Protein AF-A0A7W1HD66-F1 (afdb_monomer_lite)

Radius of gyration: 25.92 Å; chains: 1; bounding box: 81×47×29 Å

Secondary structure (DSSP, 8-state):
--SHHHHHHHHHHHHHHHTT--PPPPPPPPPPPEEEEEPTTSS-EEEEEEEETTEEE----TTS-HHHHHHHHHHH--TT-EEEEEETTEEEEEEE-----TT--

Structure (mmCIF, N/CA/C/O backbone):
data_AF-A0A7W1HD66-F1
#
_entry.id   AF-A0A7W1HD66-F1
#
loop_
_atom_site.group_PDB
_atom_site.id
_atom_site.type_symbol
_atom_site.label_atom_id
_atom_site.label_alt_id
_atom_site.label_comp_id
_atom_site.label_asym_id
_atom_site.label_entity_id
_atom_site.label_seq_id
_atom_site.pdbx_PDB_ins_code
_atom_site.Cartn_x
_atom_site.Cartn_y
_atom_site.Cartn_z
_atom_site.occupancy
_atom_site.B_iso_or_equiv
_atom_site.auth_seq_id
_atom_site.auth_comp_id
_atom_site.auth_asym_id
_atom_site.auth_atom_id
_atom_site.pdbx_PDB_model_num
ATOM 1 N N . MET A 1 1 ? -68.185 27.538 -11.178 1.00 50.75 1 MET A N 1
ATOM 2 C CA . MET A 1 1 ? -66.844 27.812 -11.751 1.00 50.75 1 MET A CA 1
ATOM 3 C C . MET A 1 1 ? -65.712 27.610 -10.722 1.00 50.75 1 MET A C 1
ATOM 5 O O . MET A 1 1 ? -64.876 28.482 -10.562 1.00 50.75 1 MET A O 1
ATOM 9 N N . LYS A 1 2 ? -65.661 26.474 -10.000 1.00 51.34 2 LYS A N 1
ATOM 10 C CA . LYS A 1 2 ? -64.649 26.215 -8.938 1.00 51.34 2 LYS A CA 1
ATOM 11 C C . LYS A 1 2 ? -63.848 24.911 -9.116 1.00 51.34 2 LYS A C 1
ATOM 13 O O . LYS A 1 2 ? -62.973 24.626 -8.313 1.00 51.34 2 LYS A O 1
ATOM 18 N N . LYS A 1 3 ? -64.137 24.115 -10.156 1.00 49.38 3 LYS A N 1
ATOM 19 C CA . LYS A 1 3 ? -63.538 22.778 -10.359 1.00 49.38 3 LYS A CA 1
ATOM 20 C C . LYS A 1 3 ? -62.301 22.768 -11.271 1.00 49.38 3 LYS A C 1
ATOM 22 O O . LYS A 1 3 ? -61.577 21.786 -11.277 1.00 49.38 3 LYS A O 1
ATOM 27 N N . ILE A 1 4 ? -62.045 23.851 -12.010 1.00 54.88 4 ILE A N 1
ATOM 28 C CA . ILE A 1 4 ? -60.972 23.91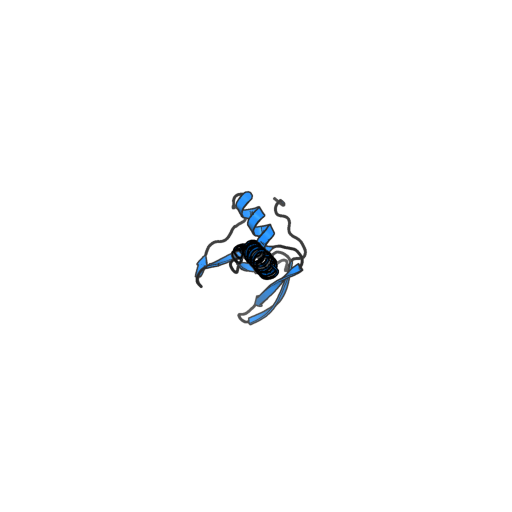2 -13.022 1.00 54.88 4 ILE A CA 1
ATOM 29 C C . ILE A 1 4 ? -59.612 24.258 -12.385 1.00 54.88 4 ILE A C 1
ATOM 31 O O . ILE A 1 4 ? -58.575 23.785 -12.838 1.00 54.88 4 ILE A O 1
ATOM 35 N N . THR A 1 5 ? -59.598 25.005 -11.277 1.00 53.81 5 THR A N 1
ATOM 36 C CA . THR A 1 5 ? -58.359 25.488 -10.641 1.00 53.81 5 THR A CA 1
ATOM 37 C C . THR A 1 5 ? -57.576 24.391 -9.910 1.00 53.81 5 THR A C 1
ATOM 39 O O . THR A 1 5 ? -56.353 24.455 -9.834 1.00 53.81 5 THR A O 1
ATOM 42 N N . VAL A 1 6 ? -58.256 23.352 -9.410 1.00 58.00 6 VAL A N 1
ATOM 43 C CA . VAL A 1 6 ? -57.615 22.248 -8.668 1.00 58.00 6 VAL A CA 1
ATOM 44 C C . VAL A 1 6 ? -56.854 21.304 -9.609 1.00 58.00 6 VAL A C 1
ATOM 46 O O . VAL A 1 6 ? -55.766 20.845 -9.270 1.00 58.00 6 VAL A O 1
ATOM 49 N N . SER A 1 7 ? -57.368 21.066 -10.821 1.00 55.22 7 SER A N 1
ATOM 50 C CA . SER A 1 7 ? -56.732 20.170 -11.799 1.00 55.22 7 SER A CA 1
ATOM 51 C C . SER A 1 7 ? -55.423 20.720 -12.372 1.00 55.22 7 SER A C 1
ATOM 53 O O . SER A 1 7 ? -54.508 19.946 -12.637 1.00 55.22 7 SER A O 1
ATOM 55 N N . VAL A 1 8 ? -55.296 22.044 -12.519 1.00 60.62 8 VAL A N 1
ATOM 56 C CA . VAL A 1 8 ? -54.060 22.674 -13.023 1.00 60.62 8 VAL A CA 1
ATOM 57 C C . VAL A 1 8 ? -52.944 22.623 -11.974 1.00 60.62 8 VAL A C 1
ATOM 59 O O . VAL A 1 8 ? -51.793 22.350 -12.311 1.00 60.62 8 VAL A O 1
ATOM 62 N N . LEU A 1 9 ? -53.285 22.796 -10.691 1.00 58.56 9 LEU A N 1
ATOM 63 C CA . LEU A 1 9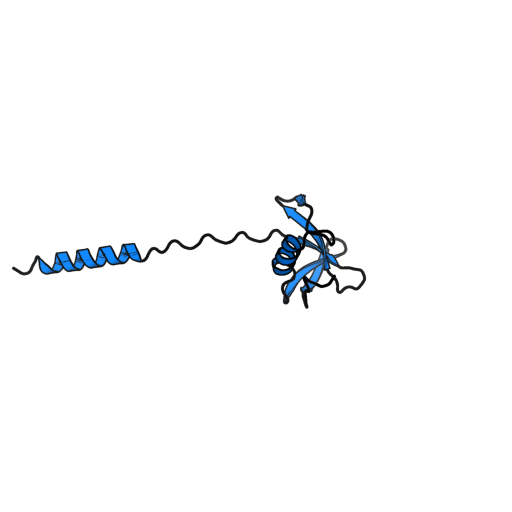 ? -52.320 22.707 -9.592 1.00 58.56 9 LEU A CA 1
ATOM 64 C C . LEU A 1 9 ? -51.780 21.277 -9.417 1.00 58.56 9 LEU A C 1
ATOM 66 O O . LEU A 1 9 ? -50.592 21.081 -9.163 1.00 58.56 9 LEU A O 1
ATOM 70 N N . PHE A 1 10 ? -52.643 20.275 -9.607 1.00 58.94 10 PHE A N 1
ATOM 71 C CA . PHE A 1 10 ? -52.260 18.866 -9.525 1.00 58.94 10 PHE A CA 1
ATOM 72 C C . PHE A 1 10 ? -51.339 18.452 -10.682 1.00 58.94 10 PHE A C 1
ATOM 74 O O . PHE A 1 10 ? -50.373 17.721 -10.478 1.00 58.94 10 PHE A O 1
ATOM 81 N N . LEU A 1 11 ? -51.584 18.975 -11.889 1.00 59.28 11 LEU A N 1
ATOM 82 C CA . LEU A 1 11 ? -50.747 18.689 -13.054 1.00 59.28 11 LEU A CA 1
ATOM 83 C C . LEU A 1 11 ? -49.345 19.308 -12.922 1.00 59.28 11 LEU A C 1
ATOM 85 O O . LEU A 1 11 ? -48.363 18.650 -13.252 1.00 59.28 11 LEU A O 1
ATOM 89 N N . MET A 1 12 ? -49.225 20.521 -12.368 1.00 59.38 12 MET A N 1
ATOM 90 C CA . MET A 1 12 ? -47.919 21.142 -12.098 1.00 59.38 12 MET A CA 1
ATOM 91 C C . MET A 1 12 ? -47.100 20.393 -11.034 1.00 59.38 12 MET A C 1
ATOM 93 O O . MET A 1 12 ? -45.879 20.300 -11.158 1.00 59.38 12 MET A O 1
ATOM 97 N N . ALA A 1 13 ? -47.747 19.812 -10.019 1.00 59.41 13 ALA A N 1
ATOM 98 C CA . ALA A 1 13 ? -47.057 19.023 -8.998 1.00 59.41 13 ALA A CA 1
ATOM 99 C C . ALA A 1 13 ? -46.438 17.726 -9.560 1.00 59.41 13 ALA A C 1
ATOM 101 O O . ALA A 1 13 ? -45.372 17.310 -9.102 1.00 59.41 13 ALA A O 1
ATOM 102 N N . LEU A 1 14 ? -47.051 17.115 -10.583 1.00 58.88 14 LEU A N 1
ATOM 103 C CA . LEU A 1 14 ? -46.528 15.897 -11.214 1.00 58.88 14 LEU A CA 1
ATOM 104 C C . LEU A 1 14 ? -45.278 16.143 -12.076 1.00 58.88 14 LEU A C 1
ATOM 106 O O . LEU A 1 14 ? -44.400 15.283 -12.121 1.00 58.88 14 LEU A O 1
ATOM 110 N N . VAL A 1 15 ? -45.153 17.306 -12.724 1.00 59.28 15 VAL A N 1
ATOM 111 C CA . VAL A 1 15 ? -43.975 17.616 -13.563 1.00 59.28 15 VAL A CA 1
ATOM 112 C C . VAL A 1 15 ? -42.713 17.794 -12.706 1.00 59.28 15 VAL A C 1
ATOM 114 O O . VAL A 1 15 ? -41.624 17.373 -13.098 1.00 59.28 15 VAL A O 1
ATOM 117 N N . SER A 1 16 ? -42.860 18.327 -11.490 1.00 58.09 16 SER A N 1
ATOM 118 C CA . SER A 1 16 ? -41.757 18.543 -10.542 1.00 58.09 16 SER A CA 1
ATOM 119 C C . SER A 1 16 ? -41.133 17.244 -10.010 1.00 58.09 16 SER A C 1
ATOM 121 O O . SER A 1 16 ? -39.950 17.221 -9.673 1.00 58.09 16 SER A O 1
ATOM 123 N N . LEU A 1 17 ? -41.895 16.145 -9.969 1.00 56.84 17 LEU A N 1
ATOM 124 C CA . LEU A 1 17 ? -41.415 14.833 -9.509 1.00 56.84 17 LEU A CA 1
ATOM 125 C C . LEU A 1 17 ? -40.479 14.151 -10.523 1.00 56.84 17 LEU A C 1
ATOM 127 O O . LEU A 1 17 ? -39.601 13.384 -10.129 1.00 56.84 17 LEU A O 1
ATOM 131 N N . ILE A 1 18 ? -40.612 14.461 -11.816 1.00 58.66 18 ILE A N 1
ATOM 132 C CA . ILE A 1 18 ? -39.801 13.858 -12.889 1.00 58.66 18 ILE A CA 1
ATOM 133 C C . ILE A 1 18 ? -38.394 14.480 -12.930 1.00 58.66 18 ILE A C 1
ATOM 135 O O . ILE A 1 18 ? -37.408 13.785 -13.174 1.00 58.66 18 ILE A O 1
ATOM 139 N N . ALA A 1 19 ? -38.266 15.771 -12.605 1.00 60.47 19 ALA A N 1
ATOM 140 C CA . ALA A 1 19 ? -36.983 16.482 -12.596 1.00 60.47 19 ALA A CA 1
ATOM 141 C C . ALA A 1 19 ? -36.039 16.074 -11.439 1.00 60.47 19 ALA A C 1
ATOM 143 O O . ALA A 1 19 ? -34.853 16.408 -11.462 1.00 60.47 19 ALA A O 1
ATOM 144 N N . ALA A 1 20 ? -36.532 15.338 -10.435 1.00 61.47 20 ALA A N 1
ATOM 145 C CA . ALA A 1 20 ? -35.761 14.941 -9.253 1.00 61.47 20 ALA A CA 1
ATOM 146 C C . ALA A 1 20 ? -35.008 13.603 -9.403 1.00 61.47 20 ALA A C 1
ATOM 148 O O . ALA A 1 20 ? -34.154 13.283 -8.573 1.00 61.47 20 ALA A O 1
ATOM 149 N N . GLN A 1 21 ? -35.251 12.823 -10.463 1.00 69.38 21 GLN A N 1
ATOM 150 C CA . GLN A 1 21 ? -34.514 11.580 -10.719 1.00 69.38 21 GLN A CA 1
ATOM 151 C C . GLN A 1 21 ? -33.151 11.865 -11.373 1.00 69.38 21 GLN A C 1
ATOM 153 O O . GLN A 1 21 ? -32.891 11.521 -12.526 1.00 69.38 21 GLN A O 1
ATOM 158 N N . ARG A 1 22 ? -32.231 12.487 -10.623 1.00 72.12 22 ARG A N 1
ATOM 159 C CA . ARG A 1 22 ? -30.815 12.532 -11.017 1.00 72.12 22 ARG A CA 1
ATOM 160 C C . ARG A 1 22 ? -30.279 11.101 -11.054 1.00 72.12 22 ARG A C 1
ATOM 162 O O . ARG A 1 22 ? -30.196 10.443 -10.017 1.00 72.12 22 ARG A O 1
ATOM 169 N N . LYS A 1 23 ? -29.898 10.620 -12.245 1.00 75.69 23 LYS A N 1
ATOM 170 C CA . LYS A 1 23 ? -29.176 9.349 -12.405 1.00 75.69 23 LYS A CA 1
ATOM 171 C C . LYS A 1 23 ? -27.978 9.347 -11.458 1.00 75.69 23 LYS A C 1
ATOM 173 O O . LYS A 1 23 ? -27.113 10.219 -11.543 1.00 75.69 23 LYS A O 1
ATOM 178 N N . ARG A 1 24 ? -27.937 8.371 -10.547 1.00 79.12 24 ARG A N 1
ATOM 179 C CA . ARG A 1 24 ? -26.783 8.154 -9.673 1.00 79.12 24 ARG A CA 1
ATOM 180 C C . ARG A 1 24 ? -25.552 7.949 -10.568 1.00 79.12 24 ARG A C 1
ATOM 182 O O . ARG A 1 24 ? -25.643 7.141 -11.497 1.00 79.12 24 ARG A O 1
ATOM 189 N N . PRO A 1 25 ? -24.434 8.660 -10.332 1.00 79.38 25 PRO A N 1
ATOM 190 C CA . PRO A 1 25 ? -23.226 8.440 -11.109 1.00 79.38 25 PRO A CA 1
ATOM 191 C C . PRO A 1 25 ? -22.832 6.959 -11.038 1.00 79.38 25 PRO A C 1
ATOM 193 O O . PRO A 1 25 ? -23.012 6.341 -9.980 1.00 79.38 25 PRO A O 1
ATOM 196 N N . PRO A 1 26 ? -22.307 6.381 -12.131 1.00 80.31 26 PRO A N 1
ATOM 197 C CA . PRO A 1 26 ? -21.843 5.004 -12.114 1.00 80.31 26 PRO A CA 1
ATOM 198 C C . PRO A 1 26 ? -20.791 4.829 -11.015 1.00 80.31 26 PRO A C 1
ATOM 200 O O . PRO A 1 26 ? -19.942 5.698 -10.794 1.00 80.31 26 PRO A O 1
ATOM 203 N N . ALA A 1 27 ? -20.869 3.707 -10.299 1.00 81.06 27 ALA A N 1
ATOM 204 C CA . ALA A 1 27 ? -19.879 3.374 -9.289 1.00 81.06 27 ALA A CA 1
ATOM 205 C C . ALA A 1 27 ? -18.498 3.280 -9.950 1.00 81.06 27 ALA A C 1
ATOM 207 O O . ALA A 1 27 ? -18.344 2.654 -11.000 1.00 81.06 27 ALA A O 1
ATOM 208 N N . LYS A 1 28 ? -17.490 3.906 -9.334 1.00 79.06 28 LYS A N 1
ATOM 209 C CA . LYS A 1 28 ? -16.112 3.788 -9.815 1.00 79.06 28 LYS A CA 1
ATOM 210 C C . LYS A 1 28 ? -15.664 2.321 -9.721 1.00 79.06 28 LYS A C 1
ATOM 212 O O . LYS A 1 28 ? -16.021 1.656 -8.742 1.00 79.06 28 LYS A O 1
ATOM 217 N N . PRO A 1 29 ? -14.879 1.819 -10.691 1.00 80.00 29 PRO A N 1
ATOM 218 C CA . PRO A 1 29 ? -14.295 0.487 -10.606 1.00 80.00 29 PRO A CA 1
ATOM 219 C C . PRO A 1 29 ? -13.503 0.331 -9.306 1.00 80.00 29 PRO A C 1
ATOM 221 O O . PRO A 1 29 ? -12.774 1.242 -8.905 1.00 80.00 29 PRO A O 1
ATOM 224 N N . LYS A 1 30 ? -13.651 -0.816 -8.636 1.00 85.44 30 LYS A N 1
ATOM 225 C CA . LYS A 1 30 ? -12.832 -1.132 -7.462 1.00 85.44 30 LYS A CA 1
ATOM 226 C C . LYS A 1 30 ? -11.397 -1.447 -7.911 1.00 85.44 30 LYS A C 1
ATOM 228 O O . LYS A 1 30 ? -11.241 -2.121 -8.931 1.00 85.44 30 LYS A O 1
ATOM 233 N N . PRO A 1 31 ? -10.369 -1.001 -7.167 1.00 86.94 31 PRO A N 1
ATOM 234 C CA . PRO A 1 31 ? -8.991 -1.407 -7.423 1.00 86.94 31 PRO A CA 1
ATOM 235 C C . PRO A 1 31 ? -8.836 -2.931 -7.372 1.00 86.94 31 PRO A C 1
ATOM 237 O O . PRO A 1 31 ? -9.529 -3.602 -6.601 1.00 86.94 31 PRO A O 1
ATOM 240 N N . LYS A 1 32 ? -7.926 -3.470 -8.188 1.00 91.06 32 LYS A N 1
ATOM 241 C CA . LYS A 1 32 ? -7.574 -4.895 -8.142 1.00 91.06 32 LYS A CA 1
ATOM 242 C C . LYS A 1 32 ? -6.793 -5.178 -6.850 1.00 91.06 32 LYS A C 1
ATOM 244 O O . LYS A 1 32 ? -6.040 -4.312 -6.414 1.00 91.06 32 LYS A O 1
ATOM 249 N N . PRO A 1 33 ? -6.932 -6.356 -6.223 1.00 93.19 33 PRO A N 1
ATOM 250 C CA . PRO A 1 33 ? -6.054 -6.726 -5.118 1.00 93.19 33 PRO A CA 1
ATOM 251 C C . PRO A 1 33 ? -4.593 -6.780 -5.585 1.00 93.19 33 PRO A C 1
ATOM 253 O O . PRO A 1 33 ? -4.317 -7.293 -6.670 1.00 93.19 33 PRO A O 1
ATOM 256 N N . ILE A 1 34 ? -3.677 -6.278 -4.758 1.00 94.44 34 ILE A N 1
ATOM 257 C CA . ILE A 1 34 ? -2.230 -6.303 -4.996 1.00 94.44 34 ILE A CA 1
ATOM 258 C C . ILE A 1 34 ? -1.564 -7.157 -3.923 1.00 94.44 34 ILE A C 1
ATOM 260 O O . ILE A 1 34 ? -1.980 -7.148 -2.763 1.00 94.44 34 ILE A O 1
ATOM 264 N N . ILE A 1 35 ? -0.533 -7.889 -4.330 1.00 94.44 35 ILE A N 1
ATOM 265 C CA . ILE A 1 35 ? 0.380 -8.605 -3.452 1.00 94.44 35 ILE A CA 1
ATOM 266 C C . ILE A 1 35 ? 1.678 -7.808 -3.392 1.00 94.44 35 ILE A C 1
ATOM 268 O O . ILE A 1 35 ? 2.256 -7.462 -4.426 1.00 94.44 35 ILE A O 1
ATOM 272 N N . PHE A 1 36 ? 2.126 -7.549 -2.169 1.00 94.62 36 PHE A N 1
ATOM 273 C CA . PHE A 1 36 ? 3.387 -6.883 -1.885 1.00 94.62 36 PHE A CA 1
ATOM 274 C C . PHE A 1 36 ? 4.363 -7.863 -1.244 1.00 94.62 36 PHE A C 1
ATOM 276 O O . PHE A 1 36 ? 3.960 -8.697 -0.429 1.00 94.62 36 PHE A O 1
ATOM 283 N N . ALA A 1 37 ? 5.641 -7.719 -1.568 1.00 93.69 37 ALA A N 1
ATOM 284 C CA . ALA A 1 37 ? 6.722 -8.203 -0.732 1.00 93.69 37 ALA A CA 1
ATOM 285 C C . ALA A 1 37 ? 7.015 -7.158 0.353 1.00 93.69 37 ALA A C 1
ATOM 287 O O . ALA A 1 37 ? 7.078 -5.964 0.065 1.00 93.69 37 ALA A O 1
ATOM 288 N N . VAL A 1 38 ? 7.198 -7.611 1.594 1.00 93.31 38 VAL A N 1
ATOM 289 C CA . VAL A 1 38 ? 7.864 -6.813 2.631 1.00 93.31 38 VAL A CA 1
ATOM 290 C C . VAL A 1 38 ? 9.355 -7.065 2.469 1.00 93.31 38 VAL A C 1
ATOM 292 O O . VAL A 1 38 ? 9.776 -8.223 2.516 1.00 93.31 38 VAL A O 1
ATOM 295 N N . LEU A 1 39 ? 10.140 -6.015 2.245 1.00 90.88 39 LEU A N 1
ATOM 296 C CA . LEU A 1 39 ? 11.581 -6.163 2.075 1.00 90.88 39 LEU A CA 1
ATOM 297 C C . LEU A 1 39 ? 12.270 -6.502 3.405 1.00 90.88 39 LEU A C 1
ATOM 299 O O . LEU A 1 39 ? 11.676 -6.454 4.484 1.00 90.88 39 LEU A O 1
ATOM 303 N N . ASN A 1 40 ? 13.546 -6.872 3.320 1.00 88.50 40 ASN A N 1
ATOM 304 C CA . ASN A 1 40 ? 14.371 -7.269 4.465 1.00 88.50 40 ASN A CA 1
ATOM 305 C C . ASN A 1 40 ? 14.503 -6.181 5.548 1.00 88.50 40 ASN A C 1
ATOM 307 O O . ASN A 1 40 ? 14.817 -6.503 6.691 1.00 88.50 40 ASN A O 1
ATOM 311 N N . ASP A 1 41 ? 14.247 -4.918 5.207 1.00 88.94 41 ASP A N 1
ATOM 312 C CA . ASP A 1 41 ? 14.210 -3.789 6.140 1.00 88.94 41 ASP A CA 1
ATOM 313 C C . ASP A 1 41 ? 12.945 -3.745 7.023 1.00 88.94 41 ASP A C 1
ATOM 315 O O . ASP A 1 41 ? 12.876 -2.951 7.966 1.00 88.94 41 ASP A O 1
ATOM 319 N N . GLY A 1 42 ? 11.939 -4.575 6.720 1.00 87.75 42 GLY A N 1
ATOM 320 C CA . GLY A 1 42 ? 10.650 -4.624 7.410 1.00 87.75 42 GLY A CA 1
ATOM 321 C C . GLY A 1 42 ? 9.784 -3.370 7.240 1.00 87.75 42 GLY A C 1
ATOM 322 O O . GLY A 1 42 ? 8.767 -3.234 7.921 1.00 87.75 42 GLY A O 1
ATOM 323 N N . GLN A 1 43 ? 10.185 -2.437 6.378 1.00 90.06 43 GLN A N 1
ATOM 324 C CA . GLN A 1 43 ? 9.611 -1.093 6.274 1.00 90.06 43 GLN A CA 1
ATOM 325 C C . GLN A 1 43 ? 9.166 -0.760 4.853 1.00 90.06 43 GLN A C 1
ATOM 327 O O . GLN A 1 43 ? 8.221 0.013 4.678 1.00 90.06 43 GLN A O 1
ATOM 332 N N . THR A 1 44 ? 9.802 -1.368 3.857 1.00 90.12 44 THR A N 1
ATOM 333 C CA . THR A 1 44 ? 9.520 -1.133 2.448 1.00 90.12 44 THR A CA 1
ATOM 334 C C . THR A 1 44 ? 8.600 -2.217 1.898 1.00 90.12 44 THR A C 1
ATOM 336 O O . THR A 1 44 ? 8.787 -3.411 2.139 1.00 90.12 44 THR A O 1
ATOM 339 N N . LEU A 1 45 ? 7.582 -1.783 1.152 1.00 91.94 45 LEU A N 1
ATOM 340 C CA . LEU A 1 45 ? 6.691 -2.662 0.401 1.00 91.94 45 LEU A CA 1
ATOM 341 C C . LEU A 1 45 ? 6.970 -2.528 -1.089 1.00 91.94 45 LEU A C 1
ATOM 343 O O . LEU A 1 45 ? 6.855 -1.428 -1.630 1.00 91.94 45 LEU A O 1
ATOM 347 N N . GLU A 1 46 ? 7.227 -3.646 -1.754 1.00 90.25 46 GLU A N 1
ATOM 348 C CA . GLU A 1 46 ? 7.421 -3.708 -3.202 1.00 90.25 46 GLU A CA 1
ATOM 349 C C . GLU A 1 46 ? 6.285 -4.510 -3.854 1.00 90.25 46 GLU A C 1
ATOM 351 O O . GLU A 1 46 ? 5.950 -5.599 -3.376 1.00 90.25 46 GLU A O 1
ATOM 356 N N . PRO A 1 47 ? 5.630 -3.998 -4.907 1.00 92.00 47 PRO A N 1
ATOM 357 C CA . PRO A 1 47 ? 4.533 -4.705 -5.552 1.00 92.00 47 PRO A CA 1
ATOM 358 C C . PRO A 1 47 ? 5.080 -5.845 -6.420 1.00 92.00 47 PRO A C 1
ATOM 360 O O . PRO A 1 47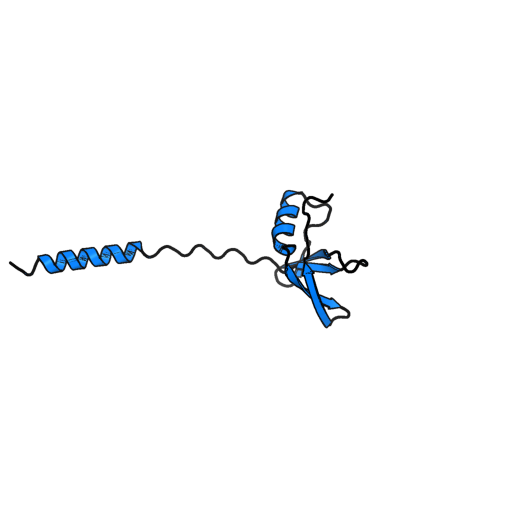 ? 5.892 -5.618 -7.308 1.00 92.00 47 PRO A O 1
ATOM 363 N N . ILE A 1 48 ? 4.600 -7.072 -6.207 1.00 91.75 48 ILE A N 1
ATOM 364 C CA . ILE A 1 48 ? 5.092 -8.251 -6.949 1.00 91.75 48 ILE A CA 1
ATOM 365 C C . ILE A 1 48 ? 4.052 -8.847 -7.899 1.00 91.75 48 ILE A C 1
ATOM 367 O O . ILE A 1 48 ? 4.407 -9.483 -8.888 1.00 91.75 48 ILE A O 1
ATOM 371 N N . ALA A 1 49 ? 2.759 -8.648 -7.627 1.00 92.94 49 ALA A N 1
ATOM 372 C CA . ALA A 1 49 ? 1.687 -9.093 -8.511 1.00 92.94 49 ALA A CA 1
ATOM 373 C C . ALA A 1 49 ? 0.367 -8.378 -8.213 1.00 92.94 49 ALA A C 1
ATOM 375 O O . ALA A 1 49 ? 0.092 -7.983 -7.081 1.00 92.94 49 ALA A O 1
ATOM 376 N N . ALA A 1 50 ? -0.500 -8.306 -9.218 1.00 93.38 50 ALA A N 1
ATOM 377 C CA . ALA A 1 50 ? -1.920 -8.041 -9.029 1.00 93.38 50 ALA A CA 1
ATOM 378 C C . ALA A 1 50 ? -2.730 -9.333 -9.188 1.00 93.38 50 ALA A C 1
ATOM 380 O O . ALA A 1 50 ? -2.333 -10.243 -9.917 1.00 93.38 50 ALA A O 1
ATOM 381 N N . ILE A 1 51 ? -3.892 -9.402 -8.540 1.00 93.06 51 ILE A N 1
ATOM 382 C CA . ILE A 1 51 ? -4.854 -10.485 -8.746 1.00 93.06 51 ILE A CA 1
ATOM 383 C C . ILE A 1 51 ? -5.901 -10.019 -9.754 1.00 93.06 51 ILE A C 1
ATOM 385 O O . ILE A 1 51 ? -6.666 -9.089 -9.495 1.00 93.06 51 ILE A O 1
ATOM 389 N N . ASP A 1 52 ? -5.972 -10.702 -10.893 1.00 92.06 52 ASP A N 1
ATOM 390 C CA . ASP A 1 52 ? -7.007 -10.498 -11.899 1.00 92.06 52 ASP A CA 1
ATOM 391 C C . ASP A 1 52 ? -7.674 -11.829 -12.239 1.00 92.06 52 ASP A C 1
ATOM 393 O O . ASP A 1 52 ? -7.015 -12.791 -12.633 1.00 92.06 52 ASP A O 1
ATOM 397 N N . LYS A 1 53 ? -8.994 -11.909 -12.042 1.00 91.56 53 LYS A N 1
ATOM 398 C CA . LYS A 1 53 ? -9.794 -13.132 -12.259 1.00 91.56 53 LYS A CA 1
ATOM 399 C C . LYS A 1 53 ? -9.191 -14.385 -11.595 1.00 91.56 53 LYS A C 1
ATOM 401 O O . LYS A 1 53 ? -9.191 -15.466 -12.178 1.00 91.56 53 LYS A O 1
ATOM 406 N N . GLY A 1 54 ? -8.657 -14.230 -10.381 1.00 92.81 54 GLY A N 1
ATOM 407 C CA . GLY A 1 54 ? -8.049 -15.321 -9.609 1.00 92.81 54 GLY A CA 1
ATOM 408 C C . GLY A 1 54 ? -6.652 -15.744 -10.074 1.00 92.81 54 GLY A C 1
ATOM 409 O O . GLY A 1 54 ? -6.132 -16.735 -9.575 1.00 92.81 54 GLY A O 1
ATOM 410 N N . LYS A 1 55 ? -6.037 -15.013 -11.010 1.00 93.81 55 LYS A N 1
ATOM 411 C CA . LYS A 1 55 ? -4.675 -15.259 -11.494 1.00 93.81 55 LYS A CA 1
ATOM 412 C C . LYS A 1 55 ? -3.749 -14.114 -11.113 1.00 93.81 55 LYS A C 1
ATOM 414 O O . LYS A 1 55 ? -4.187 -12.970 -10.995 1.00 93.81 55 LYS A O 1
ATOM 419 N N . LEU A 1 56 ? -2.469 -14.437 -10.961 1.00 92.88 56 LEU A N 1
ATOM 420 C CA . LEU A 1 56 ? -1.420 -13.439 -10.817 1.00 92.88 56 LEU A CA 1
ATOM 421 C C . LEU A 1 56 ? -1.135 -12.814 -12.180 1.00 92.88 56 LEU A C 1
ATOM 423 O O . LEU A 1 56 ? -0.937 -13.524 -13.167 1.00 92.88 56 LEU A O 1
ATOM 427 N N . VAL A 1 57 ? -1.130 -11.490 -12.224 1.00 92.25 57 VAL A N 1
ATOM 428 C CA . VAL A 1 57 ? -0.710 -10.706 -13.385 1.00 92.25 57 VAL A CA 1
ATOM 429 C C . VAL A 1 57 ? 0.371 -9.722 -12.961 1.00 92.25 57 VAL A C 1
ATOM 431 O O . VAL A 1 57 ? 0.434 -9.326 -11.793 1.00 92.25 57 VAL A O 1
ATOM 434 N N . ALA A 1 58 ? 1.217 -9.333 -13.914 1.00 88.75 58 ALA A N 1
ATOM 435 C CA . ALA A 1 58 ? 2.249 -8.335 -13.680 1.00 88.75 58 ALA A CA 1
ATOM 436 C C . ALA A 1 58 ? 1.637 -7.020 -13.171 1.00 88.75 58 ALA A C 1
ATOM 438 O O . ALA A 1 58 ? 0.519 -6.638 -13.533 1.00 88.75 58 ALA A O 1
ATOM 439 N N . THR A 1 59 ? 2.389 -6.348 -12.310 1.00 87.00 59 THR A N 1
ATOM 440 C CA . THR A 1 59 ? 2.066 -5.035 -11.751 1.00 87.00 59 THR A CA 1
ATOM 441 C C . THR A 1 59 ? 3.131 -4.030 -12.185 1.00 87.00 59 THR A C 1
ATOM 443 O O . THR A 1 59 ? 4.099 -4.411 -12.839 1.00 87.00 59 THR A O 1
ATOM 446 N N . VAL A 1 60 ? 2.938 -2.750 -11.863 1.00 81.19 60 VAL A N 1
ATOM 447 C CA . VAL A 1 60 ? 3.991 -1.747 -12.061 1.00 81.19 60 VAL A CA 1
ATOM 448 C C . VAL A 1 60 ? 5.229 -2.134 -11.246 1.00 81.19 60 VAL A C 1
ATOM 450 O O . VAL A 1 60 ? 5.091 -2.553 -10.097 1.00 81.19 60 VAL A O 1
ATOM 453 N N . GLY A 1 61 ? 6.401 -2.013 -11.858 1.00 70.06 61 GLY A N 1
ATOM 454 C CA . GLY A 1 61 ? 7.719 -2.179 -11.246 1.00 70.06 61 GLY A CA 1
ATOM 455 C C . GLY A 1 61 ? 8.511 -0.869 -11.282 1.00 70.06 61 GLY A C 1
ATOM 456 O O . GLY A 1 61 ? 8.007 0.147 -11.766 1.00 70.06 61 GLY A O 1
ATOM 457 N N . GLY A 1 62 ? 9.749 -0.888 -10.783 1.00 64.00 62 GLY A N 1
ATOM 458 C CA . GLY A 1 62 ? 10.641 0.284 -10.793 1.00 64.00 62 GLY A CA 1
ATOM 459 C C . GLY A 1 62 ? 11.032 0.781 -12.193 1.00 64.00 62 GLY A C 1
ATOM 460 O O . GLY A 1 62 ? 11.522 1.889 -12.337 1.00 64.00 62 GLY A O 1
ATOM 461 N N . ASP A 1 63 ? 10.779 -0.011 -13.234 1.00 67.31 63 ASP A N 1
ATOM 462 C CA . ASP A 1 63 ? 10.999 0.312 -14.648 1.00 67.31 63 ASP A CA 1
ATOM 463 C C . ASP A 1 63 ? 9.741 0.848 -15.359 1.00 67.31 63 ASP A C 1
ATOM 465 O O . ASP A 1 63 ? 9.748 1.093 -16.567 1.00 67.31 63 ASP A O 1
ATOM 469 N N . SER A 1 64 ? 8.628 0.999 -14.637 1.00 73.12 64 SER A N 1
ATOM 470 C CA . SER A 1 64 ? 7.365 1.437 -15.225 1.00 73.12 64 SER A CA 1
ATOM 471 C C . SER A 1 64 ? 7.349 2.934 -15.517 1.00 73.12 64 SER A C 1
ATOM 473 O O . SER A 1 64 ? 7.813 3.750 -14.728 1.00 73.12 64 SER A O 1
ATOM 475 N N . GLU A 1 65 ? 6.705 3.304 -16.626 1.00 71.94 65 GLU A N 1
ATOM 476 C CA . GLU A 1 65 ? 6.502 4.701 -17.017 1.00 71.94 65 GLU A CA 1
ATOM 477 C C . GLU A 1 65 ? 5.920 5.562 -15.861 1.00 71.94 65 GLU A C 1
ATOM 479 O O . GLU A 1 65 ? 5.031 5.101 -15.125 1.00 71.94 65 GLU A O 1
ATOM 484 N N . PRO A 1 66 ? 6.306 6.851 -15.731 1.00 69.88 66 PRO A N 1
ATOM 485 C CA . PRO A 1 66 ? 5.945 7.692 -14.577 1.00 69.88 66 PRO A CA 1
ATOM 486 C C . PRO A 1 66 ? 4.434 7.870 -14.337 1.00 69.88 66 PRO A C 1
ATOM 488 O O . PRO A 1 66 ? 3.967 8.011 -13.200 1.00 69.88 66 PRO A O 1
ATOM 491 N N . LYS A 1 67 ? 3.631 7.864 -15.413 1.00 71.38 67 LYS A N 1
ATOM 492 C CA . LYS A 1 67 ? 2.166 8.030 -15.336 1.00 71.38 67 LYS A CA 1
ATOM 493 C C . LYS A 1 67 ? 1.478 6.805 -14.703 1.00 71.38 67 LYS A C 1
ATOM 495 O O . LYS A 1 67 ? 0.723 7.000 -13.745 1.00 71.38 67 LYS A O 1
ATOM 500 N N . PRO A 1 68 ? 1.709 5.566 -15.185 1.00 79.38 68 PRO A N 1
ATOM 501 C CA . PRO A 1 68 ? 1.284 4.349 -14.492 1.00 79.38 68 PRO A CA 1
ATOM 502 C C . PRO A 1 68 ? 1.729 4.280 -13.027 1.00 79.38 68 PRO A C 1
ATOM 504 O O . PRO A 1 68 ? 0.915 3.924 -12.172 1.00 79.38 68 PRO A O 1
ATOM 507 N N . LEU A 1 69 ? 2.970 4.681 -12.729 1.00 82.31 69 LEU A N 1
ATOM 508 C CA . LEU A 1 69 ? 3.531 4.631 -11.378 1.00 82.31 69 LEU A CA 1
ATOM 509 C C . LEU A 1 69 ? 2.788 5.555 -10.405 1.00 82.31 69 LEU A C 1
ATOM 511 O O . LEU A 1 69 ? 2.304 5.109 -9.364 1.00 82.31 69 LEU A O 1
ATOM 515 N N . THR A 1 70 ? 2.594 6.825 -10.770 1.00 84.88 70 THR A N 1
ATOM 516 C CA . THR A 1 70 ? 1.876 7.789 -9.917 1.00 84.88 70 THR A CA 1
ATOM 517 C C . THR A 1 70 ? 0.444 7.335 -9.619 1.00 84.88 70 THR A C 1
ATOM 519 O O . THR A 1 70 ? -0.025 7.421 -8.482 1.00 84.88 70 THR A O 1
ATOM 522 N N . ALA A 1 71 ? -0.274 6.827 -10.627 1.00 86.38 71 ALA A N 1
ATOM 523 C CA . ALA A 1 71 ? -1.634 6.323 -10.442 1.00 86.38 71 ALA A CA 1
ATOM 524 C C . ALA A 1 71 ? -1.674 5.106 -9.503 1.00 86.38 71 ALA A C 1
ATOM 526 O O . ALA A 1 71 ? -2.588 4.983 -8.681 1.00 86.38 71 ALA A O 1
ATOM 527 N N . PHE A 1 72 ? -0.674 4.231 -9.598 1.00 89.19 72 PHE A N 1
ATOM 528 C CA . PHE A 1 72 ? -0.538 3.067 -8.736 1.00 89.19 72 PHE A CA 1
ATOM 529 C C . PHE A 1 72 ? -0.251 3.454 -7.284 1.00 89.19 72 PHE A C 1
ATOM 531 O O . PHE A 1 72 ? -0.988 3.038 -6.387 1.00 89.19 72 PHE A O 1
ATOM 538 N N . VAL A 1 73 ? 0.746 4.314 -7.056 1.00 89.94 73 VAL A N 1
ATOM 539 C CA . VAL A 1 73 ? 1.105 4.830 -5.725 1.00 89.94 73 VAL A CA 1
ATOM 540 C C . VAL A 1 73 ? -0.101 5.497 -5.072 1.00 89.94 73 VAL A C 1
ATOM 542 O O . VAL A 1 73 ? -0.488 5.141 -3.959 1.00 89.94 73 VAL A O 1
ATOM 545 N N . ASN A 1 74 ? -0.795 6.365 -5.811 1.00 89.44 74 ASN A N 1
ATOM 546 C CA . ASN A 1 74 ? -2.008 7.021 -5.331 1.00 89.44 74 ASN A CA 1
ATOM 547 C C . ASN A 1 74 ? -3.156 6.055 -5.040 1.00 89.44 74 ASN A C 1
ATOM 549 O O . ASN A 1 74 ? -4.080 6.426 -4.324 1.00 89.44 74 ASN A O 1
ATOM 553 N N . THR A 1 75 ? -3.156 4.851 -5.606 1.00 91.88 75 THR A N 1
ATOM 554 C CA . THR A 1 75 ? -4.208 3.860 -5.369 1.00 91.88 75 THR A CA 1
ATOM 555 C C . THR A 1 75 ? -3.893 2.995 -4.154 1.00 91.88 75 THR A C 1
ATOM 557 O O . THR A 1 75 ? -4.778 2.806 -3.319 1.00 91.88 75 THR A O 1
ATOM 560 N N . TYR A 1 76 ? -2.655 2.506 -4.037 1.00 93.44 76 TYR A N 1
ATOM 561 C CA . TYR A 1 76 ? -2.300 1.445 -3.090 1.00 93.44 76 TYR A CA 1
ATOM 562 C C . TYR A 1 76 ? -1.358 1.872 -1.957 1.00 93.44 76 TYR A C 1
ATOM 564 O O . TYR A 1 76 ? -1.338 1.228 -0.912 1.00 93.44 76 TYR A O 1
ATOM 572 N N . TYR A 1 77 ? -0.630 2.974 -2.093 1.00 93.25 77 TYR A N 1
ATOM 573 C CA . TYR A 1 77 ? 0.285 3.464 -1.059 1.00 93.25 77 TYR A CA 1
ATOM 574 C C . TYR A 1 77 ? -0.263 4.693 -0.326 1.00 93.25 77 TYR A C 1
ATOM 576 O O . TYR A 1 77 ? 0.488 5.501 0.213 1.00 93.25 77 TYR A O 1
ATOM 584 N N . LYS A 1 78 ? -1.589 4.858 -0.258 1.00 92.88 78 LYS A N 1
ATOM 585 C CA . LYS A 1 78 ? -2.163 5.948 0.539 1.00 92.88 78 LYS A CA 1
ATOM 586 C C . LYS A 1 78 ? -1.796 5.752 2.016 1.00 92.88 78 LYS A C 1
ATOM 588 O O . LYS A 1 78 ? -2.042 4.655 2.532 1.00 92.88 78 LYS A O 1
ATOM 593 N N . PRO A 1 79 ? -1.291 6.783 2.716 1.00 94.12 79 PRO A N 1
ATOM 594 C CA . PRO A 1 79 ? -1.048 6.710 4.152 1.00 94.12 79 PRO A CA 1
ATOM 595 C C . PRO A 1 79 ? -2.269 6.190 4.915 1.00 94.12 79 PRO A C 1
ATOM 597 O O . PRO A 1 79 ? -3.406 6.462 4.534 1.00 94.12 79 PRO A O 1
ATOM 600 N N . GLN A 1 80 ? -2.020 5.434 5.985 1.00 95.44 80 GLN A N 1
ATOM 601 C CA . GLN A 1 80 ? -3.019 4.735 6.804 1.00 95.44 80 GLN A CA 1
ATOM 602 C C . GLN A 1 80 ? -3.751 3.577 6.110 1.00 95.44 80 GLN A C 1
ATOM 604 O O . GLN A 1 80 ? -4.561 2.907 6.749 1.00 95.44 80 GLN A O 1
ATOM 609 N N . THR A 1 81 ? -3.457 3.279 4.840 1.00 95.00 81 THR A N 1
ATOM 610 C CA . THR A 1 81 ? -3.932 2.031 4.229 1.00 95.00 81 THR A CA 1
ATOM 611 C C . THR A 1 81 ? -3.288 0.855 4.942 1.00 95.00 81 THR A C 1
ATOM 613 O O . THR A 1 81 ? -2.076 0.843 5.157 1.00 95.00 81 THR A O 1
ATOM 616 N N . THR A 1 82 ? -4.096 -0.138 5.302 1.00 95.88 82 THR A N 1
ATOM 617 C CA . THR A 1 82 ? -3.633 -1.324 6.016 1.00 95.88 82 THR A CA 1
ATOM 618 C C . THR A 1 82 ? -3.865 -2.579 5.188 1.00 95.88 82 THR A C 1
ATOM 620 O O . THR A 1 82 ? -4.970 -2.819 4.701 1.00 95.88 82 THR A O 1
ATOM 623 N N . TYR A 1 83 ? -2.829 -3.405 5.094 1.00 95.56 83 TYR A N 1
ATOM 624 C CA . TYR A 1 83 ? -2.830 -4.698 4.423 1.00 95.56 83 TYR A CA 1
ATOM 625 C C . TYR A 1 83 ? -2.634 -5.827 5.429 1.00 95.56 83 TYR A C 1
ATOM 627 O O . TYR A 1 83 ? -2.019 -5.637 6.478 1.00 95.56 83 TYR A O 1
ATOM 635 N N . ASN A 1 84 ? -3.148 -7.014 5.111 1.00 96.25 84 ASN A N 1
ATOM 636 C CA . ASN A 1 84 ? -2.867 -8.209 5.900 1.00 96.25 84 ASN A CA 1
ATOM 637 C C . ASN A 1 84 ? -1.437 -8.671 5.615 1.00 96.25 84 ASN A C 1
ATOM 639 O O . ASN A 1 84 ? -1.056 -8.811 4.454 1.00 96.25 84 ASN A O 1
ATOM 643 N N . LEU A 1 85 ? -0.673 -8.936 6.671 1.00 95.31 85 LEU A N 1
ATOM 644 C CA . LEU A 1 85 ? 0.623 -9.586 6.550 1.00 95.31 85 LEU A CA 1
ATOM 645 C C . LEU A 1 85 ? 0.400 -11.094 6.503 1.00 95.31 85 LEU A C 1
ATOM 647 O O . LEU A 1 85 ? -0.285 -11.643 7.365 1.00 95.31 85 LEU A O 1
ATOM 651 N N . ILE A 1 86 ? 0.972 -11.761 5.507 1.00 94.25 86 ILE A N 1
ATOM 652 C CA . ILE A 1 86 ? 0.985 -13.221 5.415 1.00 94.25 86 ILE A CA 1
ATOM 653 C C . ILE A 1 86 ? 2.440 -13.665 5.495 1.00 94.25 86 ILE A C 1
ATOM 655 O O . ILE A 1 86 ? 3.271 -13.206 4.717 1.00 94.25 86 ILE A O 1
ATOM 659 N N . PHE A 1 87 ? 2.745 -14.555 6.434 1.00 90.12 87 PHE A N 1
ATOM 660 C CA . PHE A 1 87 ? 4.077 -15.127 6.605 1.00 90.12 87 PHE A CA 1
ATOM 661 C C . PHE A 1 87 ? 3.944 -16.601 6.987 1.00 90.12 87 PHE A C 1
ATOM 663 O O . PHE A 1 87 ? 3.085 -16.955 7.793 1.00 90.12 87 PHE A O 1
ATOM 670 N N . GLY A 1 88 ? 4.743 -17.477 6.372 1.00 91.88 88 GLY A N 1
ATOM 671 C CA . GLY A 1 88 ? 4.656 -18.924 6.612 1.00 91.88 88 GLY A CA 1
ATOM 672 C C . GLY A 1 88 ? 3.312 -19.555 6.216 1.00 91.88 88 GLY A C 1
ATOM 673 O O . GLY A 1 88 ? 2.921 -20.566 6.786 1.00 91.88 88 GLY A O 1
ATOM 674 N N . GLY A 1 89 ? 2.578 -18.950 5.274 1.00 92.25 89 GLY A N 1
ATOM 675 C CA . GLY A 1 89 ? 1.280 -19.453 4.803 1.00 92.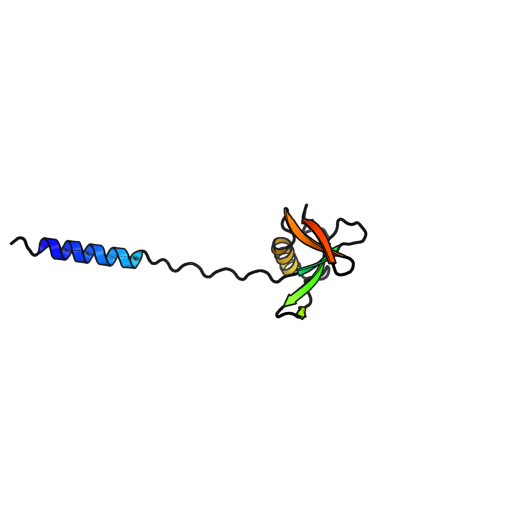25 89 GLY A CA 1
ATOM 676 C C . GLY A 1 89 ? 0.077 -19.091 5.681 1.00 92.25 89 GLY A C 1
ATOM 677 O O . GLY A 1 89 ? -1.040 -19.488 5.361 1.00 92.25 89 GLY A O 1
ATOM 678 N N . ALA A 1 90 ? 0.272 -18.310 6.747 1.00 94.88 90 ALA A N 1
ATOM 679 C CA . ALA A 1 90 ? -0.799 -17.862 7.631 1.00 94.88 90 ALA A CA 1
ATOM 680 C C . ALA A 1 90 ? -0.824 -16.335 7.773 1.00 94.88 90 ALA A C 1
ATO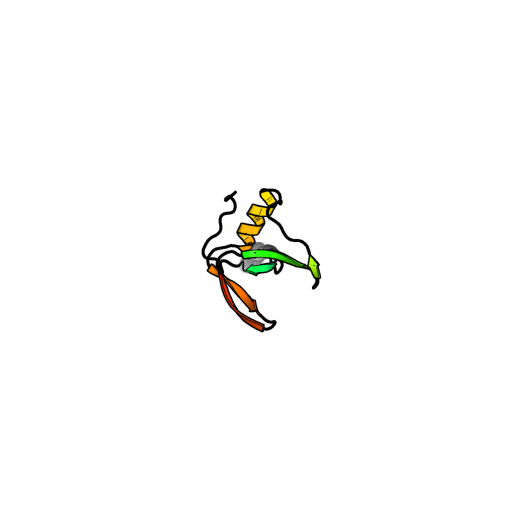M 682 O O . ALA A 1 90 ? 0.174 -15.647 7.545 1.00 94.88 90 ALA A O 1
ATOM 683 N N . MET A 1 91 ? -1.984 -15.800 8.163 1.00 95.38 91 MET A N 1
ATOM 684 C CA . MET A 1 91 ? -2.119 -14.389 8.519 1.00 95.38 91 MET A CA 1
ATOM 685 C C . MET A 1 91 ? -1.300 -14.108 9.782 1.00 95.38 91 MET A C 1
ATOM 687 O O . MET A 1 91 ? -1.527 -14.723 10.820 1.00 95.38 91 MET A O 1
ATOM 691 N N . ASN A 1 92 ? -0.375 -13.159 9.690 1.00 94.94 92 ASN A N 1
ATOM 692 C CA . ASN A 1 92 ? 0.591 -12.832 10.732 1.00 94.94 92 ASN A CA 1
ATOM 693 C C . ASN A 1 92 ? 0.588 -11.326 11.043 1.00 94.94 92 ASN A C 1
ATOM 695 O O . ASN A 1 92 ? 1.621 -10.666 11.070 1.00 94.94 92 ASN A O 1
ATOM 699 N N . GLY A 1 93 ? -0.607 -10.756 11.215 1.00 95.00 93 GLY A N 1
ATOM 700 C CA . GLY A 1 93 ? -0.792 -9.345 11.551 1.00 95.00 93 GLY A CA 1
ATOM 701 C C . GLY A 1 93 ? -1.105 -8.457 10.349 1.00 95.00 93 GLY A C 1
ATOM 702 O O . GLY A 1 93 ? -1.745 -8.882 9.383 1.00 95.00 93 GLY A O 1
ATOM 703 N N . LYS A 1 94 ? -0.720 -7.182 10.447 1.00 96.06 94 LYS A N 1
ATOM 704 C CA . LYS A 1 94 ? -1.055 -6.146 9.469 1.00 96.06 94 LYS A CA 1
ATOM 705 C C . LYS A 1 94 ? 0.117 -5.199 9.229 1.00 96.06 94 LYS A C 1
ATOM 707 O O . LYS A 1 94 ? 0.841 -4.874 10.164 1.00 96.06 94 LYS A O 1
ATOM 712 N N . VAL A 1 95 ? 0.243 -4.714 7.998 1.00 94.81 95 VAL A N 1
ATOM 713 C CA . VAL A 1 95 ? 1.184 -3.653 7.615 1.00 94.81 95 VAL A CA 1
ATOM 714 C C . VAL A 1 95 ? 0.392 -2.399 7.285 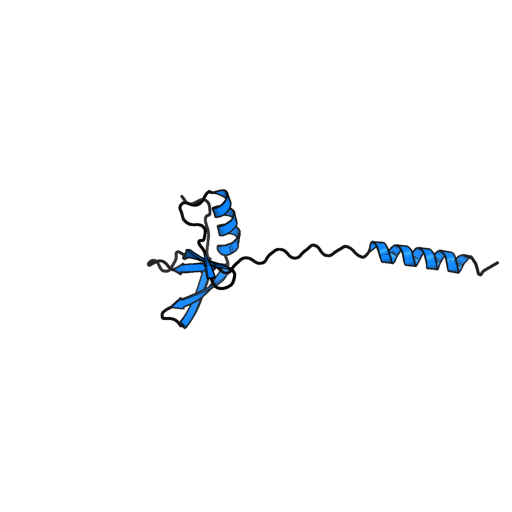1.00 94.81 95 VAL A C 1
ATOM 716 O O . VAL A 1 95 ? -0.578 -2.467 6.533 1.00 94.81 95 VAL A O 1
ATOM 719 N N . THR A 1 96 ? 0.801 -1.256 7.830 1.00 96.38 96 THR A N 1
ATOM 720 C CA . THR A 1 96 ? 0.162 0.037 7.565 1.00 96.38 96 THR A CA 1
ATOM 721 C C . THR A 1 96 ? 1.120 0.943 6.815 1.00 96.38 96 THR A C 1
ATOM 723 O O . THR A 1 96 ? 2.252 1.149 7.250 1.00 96.38 96 THR A O 1
ATOM 726 N N . ILE A 1 97 ? 0.646 1.531 5.719 1.00 95.38 97 ILE A N 1
ATOM 727 C CA . ILE A 1 97 ? 1.409 2.517 4.962 1.00 95.38 97 ILE A CA 1
ATOM 728 C C . ILE A 1 97 ? 1.583 3.778 5.809 1.00 95.38 97 ILE A C 1
ATOM 730 O O . ILE A 1 97 ? 0.600 4.419 6.188 1.00 95.38 97 ILE A O 1
ATOM 734 N N . LYS A 1 98 ? 2.832 4.148 6.100 1.00 94.06 98 LYS A N 1
ATOM 735 C CA . LYS A 1 98 ? 3.152 5.401 6.802 1.00 94.06 98 LYS A CA 1
ATOM 736 C C . LYS A 1 98 ? 3.329 6.568 5.837 1.00 94.06 98 LYS A C 1
ATOM 738 O O . LYS A 1 98 ? 2.822 7.655 6.094 1.00 94.06 98 LYS A O 1
ATOM 743 N N . SER A 1 99 ? 4.019 6.333 4.730 1.00 89.31 99 SER A N 1
ATOM 744 C CA . SER A 1 99 ? 4.333 7.332 3.713 1.00 89.31 99 SER A CA 1
ATOM 745 C C . SER A 1 99 ? 4.500 6.666 2.349 1.00 89.31 99 SER A C 1
ATOM 747 O O . SER A 1 99 ? 4.643 5.448 2.246 1.00 89.31 99 SER A O 1
ATOM 749 N N . SER A 1 100 ? 4.458 7.482 1.299 1.00 84.81 100 SER A N 1
ATOM 750 C CA . SER A 1 100 ? 4.701 7.070 -0.080 1.00 84.81 100 SER A CA 1
ATOM 751 C C . SER A 1 100 ? 5.259 8.250 -0.859 1.00 84.81 100 SER A C 1
ATOM 753 O O . SER A 1 100 ? 4.681 9.336 -0.774 1.00 84.81 100 SER A O 1
ATOM 755 N N . ASN A 1 101 ? 6.328 8.054 -1.628 1.00 74.75 101 ASN A N 1
ATOM 756 C CA . ASN A 1 101 ? 6.837 9.080 -2.530 1.00 74.75 101 ASN A CA 1
ATOM 757 C C . ASN A 1 101 ? 6.826 8.549 -3.972 1.00 74.75 101 ASN A C 1
ATOM 759 O O . ASN A 1 101 ? 7.679 7.740 -4.312 1.00 74.75 101 ASN A O 1
ATOM 763 N N . PRO A 1 102 ? 5.878 8.979 -4.826 1.00 65.62 102 PRO A N 1
ATOM 764 C CA . PRO A 1 102 ? 5.857 8.581 -6.234 1.00 65.62 102 PRO A CA 1
ATOM 765 C C . PRO A 1 102 ? 6.988 9.208 -7.065 1.00 65.62 102 PRO A C 1
ATOM 767 O O . PRO A 1 102 ? 7.112 8.868 -8.233 1.00 65.62 102 PRO A O 1
ATOM 770 N N . ASN A 1 103 ? 7.767 10.128 -6.481 1.00 63.78 103 ASN A N 1
ATOM 771 C CA . ASN A 1 103 ? 8.847 10.863 -7.139 1.00 63.78 103 ASN A CA 1
ATOM 772 C C . ASN A 1 103 ? 10.228 10.586 -6.512 1.00 63.78 103 ASN A C 1
ATOM 774 O O . ASN A 1 103 ? 11.142 11.374 -6.741 1.00 63.78 103 ASN A O 1
ATOM 778 N N . SER A 1 104 ? 10.380 9.574 -5.644 1.00 53.00 104 SER A N 1
ATOM 779 C CA . SER A 1 104 ? 11.717 9.182 -5.174 1.00 53.00 104 SER A CA 1
ATOM 780 C C . SER A 1 104 ? 12.335 8.199 -6.160 1.00 53.00 104 SER A C 1
ATOM 782 O O . SER A 1 104 ? 12.241 6.991 -5.948 1.00 53.00 104 SER A O 1
ATOM 784 N N . ASP A 1 105 ? 12.927 8.750 -7.213 1.00 44.56 105 ASP A N 1
ATOM 785 C CA . ASP A 1 105 ? 14.075 8.146 -7.890 1.00 44.56 105 ASP A CA 1
ATOM 786 C C . ASP A 1 105 ? 15.356 8.785 -7.336 1.00 44.56 105 ASP A C 1
ATOM 788 O O . ASP A 1 105 ? 15.365 10.031 -7.165 1.00 44.56 105 ASP A O 1
#

Foldseek 3Di:
DPPPVVVVVVVVVVVVVVVPPDPDPDDDDDDFDWDWDQDPVNQDTFTAFTADPNDTDDADHPPDDLVSLVVVCVRQQPFQDKDFDDDPNDGDGIDTRHDDDSPDD

Sequence (105 aa):
MKKITVSVLFLMALVSLIAAQRKRPPAKPKPKPIIFAVLNDGQTLEPIAAIDKGKLVATVGGDSEPKPLTAFVNTYYKPQTTYNLIFGGAMNGKVTIKSSNPNSD

pLDDT: mean 80.86, std 14.98, range [44.56, 96.38]